Protein AF-A0A2W5X839-F1 (afdb_monomer)

Solvent-accessible surface area (backbone atoms only — not comparable to full-atom values): 5074 Å² total; per-residue (Å²): 131,63,52,69,60,53,51,35,54,75,70,71,49,52,63,56,56,50,16,57,77,70,70,45,95,39,41,64,60,49,54,31,36,62,68,68,75,38,66,35,56,64,76,57,22,49,51,47,13,64,75,47,74,58,57,38,51,31,61,78,45,29,47,74,70,56,23,54,51,50,50,58,48,51,54,52,52,51,55,49,52,54,56,53,58,66,62,72,76,112

Structure (mmCIF, N/CA/C/O backbone):
data_AF-A0A2W5X839-F1
#
_entry.id   AF-A0A2W5X839-F1
#
loop_
_atom_site.group_PDB
_atom_site.id
_atom_site.type_symbol
_atom_site.label_atom_id
_atom_site.label_alt_id
_atom_site.label_comp_id
_atom_site.label_asym_id
_atom_site.label_entity_id
_atom_site.label_seq_id
_atom_site.pdbx_PDB_ins_code
_atom_site.Cartn_x
_atom_site.Cartn_y
_atom_site.Cartn_z
_atom_site.occupancy
_atom_site.B_iso_or_equiv
_atom_site.auth_seq_id
_atom_site.auth_comp_id
_atom_site.auth_asym_id
_atom_site.auth_atom_id
_atom_site.pdbx_PDB_model_num
ATOM 1 N N . MET A 1 1 ? -4.840 12.056 -7.477 1.00 54.62 1 MET A N 1
ATOM 2 C CA . MET A 1 1 ? -4.469 10.943 -6.582 1.00 54.62 1 MET A CA 1
ATOM 3 C C . MET A 1 1 ? -5.483 10.899 -5.463 1.00 54.62 1 MET A C 1
ATOM 5 O O . MET A 1 1 ? -5.686 11.932 -4.831 1.00 54.62 1 MET A O 1
ATOM 9 N N . SER A 1 2 ? -6.144 9.760 -5.274 1.00 67.81 2 SER A N 1
ATOM 10 C CA . SER A 1 2 ? -6.951 9.502 -4.080 1.00 67.81 2 SER A CA 1
ATOM 11 C C . SER A 1 2 ? -6.006 9.302 -2.888 1.00 67.81 2 SER A C 1
ATOM 13 O O . SER A 1 2 ? -4.932 8.734 -3.055 1.00 67.81 2 SER A O 1
ATOM 15 N N . ASP A 1 3 ? -6.370 9.777 -1.697 1.00 85.69 3 ASP A N 1
ATOM 16 C CA . ASP A 1 3 ? -5.679 9.408 -0.454 1.00 85.69 3 ASP A CA 1
ATOM 17 C C . ASP A 1 3 ? -6.329 8.162 0.182 1.00 85.69 3 ASP A C 1
ATOM 19 O O . ASP A 1 3 ? -7.429 7.747 -0.199 1.00 85.69 3 ASP A O 1
ATOM 23 N N . LEU A 1 4 ? -5.668 7.552 1.173 1.00 88.56 4 LEU A N 1
ATOM 24 C CA . LEU A 1 4 ? -6.160 6.338 1.846 1.00 88.56 4 LEU A CA 1
ATOM 25 C C . LEU A 1 4 ? -7.569 6.501 2.434 1.00 88.56 4 LEU A C 1
ATOM 27 O O . LEU A 1 4 ? -8.375 5.569 2.399 1.00 88.56 4 LEU A O 1
ATOM 31 N N . ALA A 1 5 ? -7.882 7.685 2.966 1.00 90.19 5 ALA A N 1
ATOM 32 C CA . ALA A 1 5 ? -9.183 7.963 3.560 1.00 90.19 5 ALA A CA 1
ATOM 33 C C . ALA A 1 5 ? -10.288 8.037 2.494 1.00 90.19 5 ALA A C 1
ATOM 35 O O . ALA A 1 5 ? -11.411 7.582 2.732 1.00 90.19 5 ALA A O 1
ATOM 36 N N . THR A 1 6 ? -9.975 8.600 1.330 1.00 90.25 6 THR A N 1
ATOM 37 C CA . THR A 1 6 ? -10.859 8.692 0.168 1.00 90.25 6 THR A CA 1
ATOM 38 C C . THR A 1 6 ? -11.103 7.313 -0.426 1.00 90.25 6 THR A C 1
ATOM 40 O O . THR A 1 6 ? -12.264 6.932 -0.584 1.00 90.25 6 THR A O 1
ATOM 43 N N . TYR A 1 7 ? -10.045 6.523 -0.626 1.00 89.94 7 TYR A N 1
ATOM 44 C CA . TYR A 1 7 ? -10.149 5.134 -1.078 1.00 89.94 7 TYR A CA 1
ATOM 45 C C . TYR A 1 7 ? -11.002 4.291 -0.124 1.00 89.94 7 TYR A C 1
ATOM 47 O O . TYR A 1 7 ? -11.959 3.636 -0.526 1.00 89.94 7 TYR A O 1
ATOM 55 N N . ARG A 1 8 ? -10.762 4.374 1.188 1.00 91.50 8 ARG A N 1
ATOM 56 C CA . ARG A 1 8 ? -11.601 3.665 2.163 1.00 91.50 8 ARG A CA 1
ATOM 57 C C . ARG A 1 8 ? -13.086 4.015 2.023 1.00 91.50 8 ARG A C 1
ATOM 59 O O . ARG A 1 8 ? -13.946 3.136 2.120 1.00 91.50 8 ARG A O 1
ATOM 66 N N . LYS A 1 9 ? -13.392 5.307 1.870 1.00 90.88 9 LYS A N 1
ATOM 67 C CA . LYS A 1 9 ? -14.771 5.794 1.750 1.00 90.88 9 LYS A CA 1
ATOM 68 C C . LYS A 1 9 ? -15.418 5.338 0.442 1.00 90.88 9 LYS A C 1
ATOM 70 O O . LYS A 1 9 ? -16.589 4.965 0.487 1.00 90.88 9 LYS A O 1
ATOM 75 N N . SER A 1 10 ? -14.689 5.315 -0.678 1.00 90.69 10 SER A N 1
ATOM 76 C CA . SER A 1 10 ? -15.209 4.817 -1.962 1.00 90.69 10 SER A CA 1
ATOM 77 C C . SER A 1 10 ? -15.563 3.329 -1.883 1.00 90.69 10 SER A C 1
ATOM 79 O O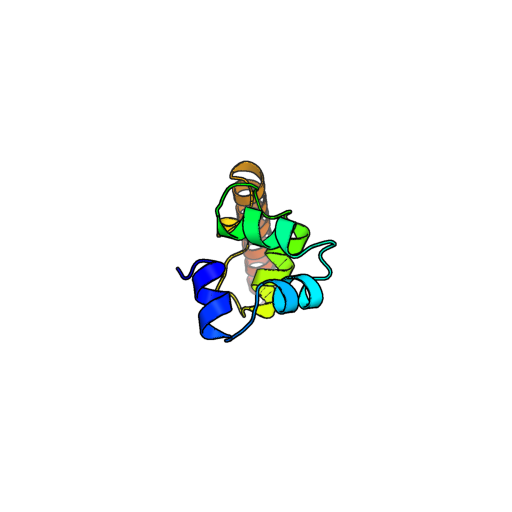 . SER A 1 10 ? -16.626 2.924 -2.348 1.00 90.69 10 SER A O 1
ATOM 81 N N . GLN A 1 11 ? -14.759 2.551 -1.155 1.00 89.12 11 GLN A N 1
ATOM 82 C CA . GLN A 1 11 ? -15.004 1.132 -0.882 1.00 89.12 11 GLN A CA 1
ATOM 83 C C . GLN A 1 11 ? -16.088 0.879 0.185 1.00 89.12 11 GLN A C 1
ATOM 85 O O . GLN A 1 11 ? -16.417 -0.268 0.481 1.00 89.12 11 GLN A O 1
ATOM 90 N N . ARG A 1 12 ? -16.657 1.934 0.794 1.00 92.50 12 ARG A N 1
ATOM 91 C CA . ARG A 1 12 ? -17.625 1.855 1.909 1.00 92.50 12 ARG A CA 1
ATOM 92 C C . ARG A 1 12 ? -17.121 1.024 3.096 1.00 92.50 12 ARG A C 1
ATOM 94 O O . ARG A 1 12 ? -17.907 0.411 3.817 1.00 92.50 12 ARG A O 1
ATOM 101 N N . LEU A 1 13 ? -15.809 1.027 3.322 1.00 89.38 13 LEU A N 1
ATOM 102 C CA . LEU A 1 13 ? -15.180 0.279 4.404 1.00 89.38 13 LEU A CA 1
ATOM 103 C C . LEU A 1 13 ? -14.991 1.150 5.650 1.00 89.38 13 LEU A C 1
ATOM 105 O O . LEU A 1 13 ? -14.693 2.349 5.604 1.00 89.38 13 LEU A O 1
ATOM 109 N N . THR A 1 14 ? -15.114 0.526 6.814 1.00 91.00 14 THR A N 1
ATOM 110 C CA . THR A 1 14 ? -14.674 1.116 8.082 1.00 91.00 14 THR A CA 1
ATOM 111 C C . THR A 1 14 ? -13.161 0.955 8.251 1.00 91.00 14 THR A C 1
ATOM 113 O O . THR A 1 14 ? -12.544 0.063 7.668 1.00 91.00 14 THR A O 1
ATOM 116 N N . GLN A 1 15 ? -12.541 1.784 9.099 1.00 89.44 15 GLN A N 1
ATOM 117 C CA . GLN A 1 15 ? -11.114 1.635 9.430 1.00 89.44 15 GLN A CA 1
ATOM 118 C C . GLN A 1 15 ? -10.806 0.259 10.043 1.00 89.44 15 GLN A C 1
ATOM 120 O O . GLN A 1 15 ? -9.735 -0.290 9.815 1.00 89.44 15 GLN A O 1
ATOM 125 N N . THR A 1 16 ? -11.742 -0.313 10.809 1.00 89.50 16 T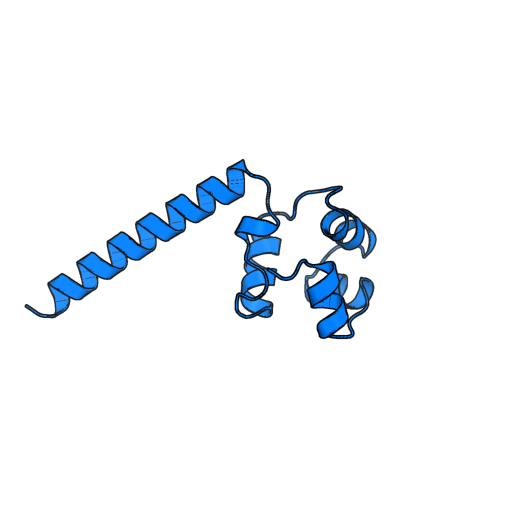HR A N 1
ATOM 126 C CA . THR A 1 16 ? -11.593 -1.649 11.402 1.00 89.50 16 THR A CA 1
ATOM 127 C C . THR A 1 16 ? -11.585 -2.739 10.334 1.00 89.50 16 THR A C 1
ATOM 129 O O . THR A 1 16 ? -10.749 -3.636 10.394 1.00 89.50 16 THR A O 1
ATOM 132 N N . GLN A 1 17 ? -12.476 -2.653 9.341 1.00 88.44 17 GLN A N 1
ATOM 133 C CA . GLN A 1 17 ? -12.518 -3.614 8.235 1.00 88.44 17 GLN A CA 1
ATOM 134 C C . GLN A 1 17 ? -11.241 -3.558 7.393 1.00 88.44 17 GLN A C 1
ATOM 136 O O . GLN A 1 17 ? -10.681 -4.607 7.093 1.00 88.44 17 GLN A O 1
ATOM 141 N N . LEU A 1 18 ? -10.730 -2.358 7.090 1.00 86.94 18 LEU A N 1
ATOM 142 C CA . LEU A 1 18 ? -9.437 -2.214 6.415 1.00 86.94 18 LEU A CA 1
ATOM 143 C C . LEU A 1 18 ? -8.292 -2.762 7.258 1.00 86.94 18 LEU A C 1
ATOM 145 O O . LEU A 1 18 ? -7.547 -3.613 6.787 1.00 86.94 18 LEU A O 1
ATOM 149 N N . ALA A 1 19 ? -8.183 -2.359 8.524 1.00 87.62 19 ALA A N 1
ATOM 150 C CA . ALA A 1 19 ? -7.141 -2.879 9.402 1.00 87.62 19 ALA A CA 1
ATOM 151 C C . ALA A 1 19 ? -7.148 -4.417 9.445 1.00 87.62 19 ALA A C 1
ATOM 153 O O . ALA A 1 19 ? -6.089 -5.031 9.361 1.00 87.62 19 ALA A O 1
ATOM 154 N N . SER A 1 20 ? -8.330 -5.039 9.481 1.00 86.38 20 SER A N 1
ATOM 155 C CA . SER A 1 20 ? -8.459 -6.495 9.414 1.00 86.38 20 SER A CA 1
ATOM 156 C C . SER A 1 20 ? -8.044 -7.073 8.056 1.00 86.38 20 SER A C 1
ATOM 158 O O . SER A 1 20 ? -7.310 -8.058 8.032 1.00 86.38 20 SER A O 1
ATOM 160 N N . ALA A 1 21 ? -8.469 -6.478 6.936 1.00 84.81 21 ALA A N 1
ATOM 161 C CA . ALA A 1 21 ? -8.123 -6.939 5.585 1.00 84.81 21 ALA A CA 1
ATOM 162 C C . ALA A 1 21 ? -6.608 -6.884 5.308 1.00 84.81 21 ALA A C 1
ATOM 164 O O . ALA A 1 21 ? -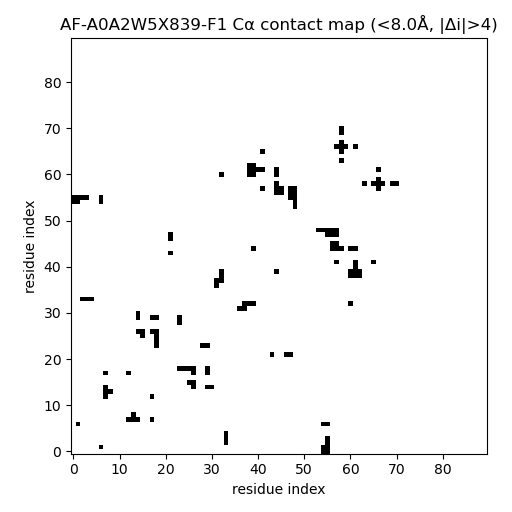6.056 -7.733 4.603 1.00 84.81 21 ALA A O 1
ATOM 165 N N . PHE A 1 22 ? -5.926 -5.912 5.915 1.00 85.31 22 PHE A N 1
ATOM 166 C CA . PHE A 1 22 ? -4.483 -5.715 5.795 1.00 85.31 22 PHE A CA 1
ATOM 167 C C . PHE A 1 22 ? -3.670 -6.351 6.937 1.00 85.31 22 PHE A C 1
ATOM 169 O O . PHE A 1 22 ? -2.449 -6.204 6.974 1.00 85.31 22 PHE A O 1
ATOM 176 N N . GLY A 1 23 ? -4.312 -7.090 7.851 1.00 83.00 23 GLY A N 1
ATOM 177 C CA . GLY A 1 23 ? -3.631 -7.820 8.927 1.00 83.00 23 GLY A CA 1
ATOM 178 C C . GLY A 1 23 ? -2.971 -6.922 9.980 1.00 83.00 23 GLY A C 1
ATOM 179 O O . GLY A 1 23 ? -1.979 -7.308 10.599 1.00 83.00 23 GLY A O 1
ATOM 180 N N . LEU A 1 24 ? -3.488 -5.710 10.181 1.00 84.88 24 LEU A N 1
ATOM 181 C CA . LEU A 1 24 ? -2.952 -4.761 11.148 1.00 84.88 24 LEU A CA 1
ATOM 182 C C . LEU A 1 24 ? -3.437 -5.064 12.561 1.00 84.88 24 LEU A C 1
ATOM 184 O O . LEU A 1 24 ? -4.612 -5.336 12.797 1.00 84.88 24 LEU A O 1
ATOM 188 N N . ARG A 1 25 ? -2.520 -4.920 13.525 1.00 75.75 25 ARG A N 1
ATOM 189 C CA . ARG A 1 25 ? -2.786 -5.143 14.956 1.00 75.75 25 ARG A CA 1
ATOM 190 C C . ARG A 1 25 ? -3.918 -4.282 15.514 1.00 75.75 25 ARG A C 1
ATOM 192 O O . ARG A 1 25 ? -4.548 -4.685 16.485 1.00 75.75 25 ARG A O 1
ATOM 199 N N . SER A 1 26 ? -4.151 -3.088 14.968 1.00 82.00 26 SER A N 1
ATOM 200 C CA . SER A 1 26 ? -5.225 -2.216 15.442 1.00 82.00 26 SER A CA 1
ATOM 201 C C . SER A 1 26 ? -5.720 -1.248 14.369 1.00 82.00 26 SER A C 1
ATOM 203 O O . SER A 1 26 ? -4.955 -0.777 13.525 1.00 82.00 26 SER A O 1
ATOM 205 N N . LYS A 1 27 ? -6.999 -0.857 14.475 1.00 87.00 27 LYS A N 1
ATOM 206 C CA . LYS A 1 27 ? -7.573 0.276 13.724 1.00 87.00 27 LYS A CA 1
ATOM 207 C C . LYS A 1 27 ? -6.811 1.583 13.991 1.00 87.00 27 LYS A C 1
ATOM 209 O O . LYS A 1 27 ? -6.801 2.474 13.149 1.00 87.00 27 LYS A O 1
ATOM 214 N N . GLY A 1 28 ? -6.211 1.711 15.180 1.00 89.31 28 GLY A N 1
ATOM 215 C CA . GLY A 1 28 ? -5.471 2.902 15.589 1.00 89.31 28 GLY A CA 1
ATOM 216 C C . GLY A 1 28 ? -4.257 3.143 14.701 1.00 89.31 28 GLY A C 1
ATOM 217 O O . GLY A 1 28 ? -4.044 4.272 14.276 1.00 89.31 28 GLY A O 1
ATOM 218 N N . HIS A 1 29 ? -3.533 2.078 14.352 1.00 87.38 29 HIS A N 1
ATOM 219 C CA . HIS A 1 29 ? -2.400 2.158 13.434 1.00 87.38 29 HIS A CA 1
ATOM 220 C C . HIS A 1 29 ? -2.842 2.660 12.050 1.00 87.38 29 HIS A C 1
ATOM 222 O O . HIS A 1 29 ? -2.300 3.639 11.552 1.00 87.38 29 HIS A O 1
ATOM 228 N N . TRP A 1 30 ? -3.918 2.095 11.489 1.00 89.94 30 TRP A N 1
ATOM 229 C CA . TRP A 1 30 ? -4.484 2.572 10.220 1.00 89.94 30 TRP A CA 1
ATOM 230 C C . TRP A 1 30 ? -4.914 4.046 10.276 1.00 89.94 30 TRP A C 1
ATOM 232 O O . TRP A 1 30 ? -4.616 4.823 9.377 1.00 89.94 30 TRP A O 1
ATOM 242 N N . SER A 1 31 ? -5.580 4.457 11.358 1.00 91.81 31 SER A N 1
ATOM 243 C CA . SER A 1 31 ? -6.023 5.844 11.551 1.00 91.81 31 SER A CA 1
ATOM 244 C C . SER A 1 31 ? -4.856 6.837 11.624 1.00 91.81 31 SER A C 1
ATOM 246 O O . SER A 1 31 ? -4.981 7.965 11.151 1.00 91.81 31 SER A O 1
ATOM 248 N N . ARG A 1 32 ? -3.712 6.437 12.196 1.00 91.38 32 ARG A N 1
ATOM 249 C CA . ARG A 1 32 ? -2.498 7.266 12.220 1.00 91.38 32 ARG A CA 1
ATOM 250 C C . ARG A 1 32 ? -1.917 7.440 10.819 1.00 91.38 32 ARG A C 1
ATOM 252 O O . ARG A 1 32 ? -1.615 8.573 10.457 1.00 91.38 32 ARG A O 1
ATOM 259 N N . ILE A 1 33 ? -1.873 6.361 10.036 1.00 90.88 33 ILE A N 1
ATOM 260 C CA . ILE A 1 33 ? -1.424 6.393 8.637 1.00 90.88 33 ILE A CA 1
ATOM 261 C C . ILE A 1 33 ? -2.346 7.281 7.788 1.00 90.88 33 ILE A C 1
ATOM 263 O O . ILE A 1 33 ? -1.867 8.186 7.115 1.00 90.88 33 ILE A O 1
ATOM 267 N N . GLU A 1 34 ? -3.673 7.117 7.879 1.00 90.38 34 GLU A N 1
ATOM 268 C CA . GLU A 1 34 ? -4.636 7.961 7.138 1.00 90.38 34 GLU A CA 1
ATOM 269 C C . GLU A 1 34 ? -4.486 9.457 7.439 1.00 90.38 34 GLU A C 1
ATOM 271 O O . GLU A 1 34 ? -4.794 10.295 6.598 1.00 90.38 34 GLU A O 1
ATOM 276 N N . ARG A 1 35 ? -4.055 9.799 8.656 1.00 89.50 35 ARG A N 1
ATOM 277 C CA . ARG A 1 35 ? -3.881 11.185 9.103 1.00 89.50 35 ARG A CA 1
ATOM 278 C C . ARG A 1 35 ? -2.474 11.730 8.848 1.00 89.50 35 ARG A C 1
ATOM 280 O O . ARG A 1 35 ? -2.208 12.855 9.262 1.00 89.50 35 ARG A O 1
ATOM 287 N N . GLY A 1 36 ? -1.580 10.939 8.250 1.00 87.38 36 GLY A N 1
ATOM 288 C CA . GLY A 1 36 ? -0.175 11.303 8.054 1.00 87.38 36 GLY A CA 1
ATOM 289 C C . GLY A 1 36 ? 0.613 11.460 9.360 1.00 87.38 36 GLY A C 1
ATOM 290 O O . GLY A 1 36 ? 1.63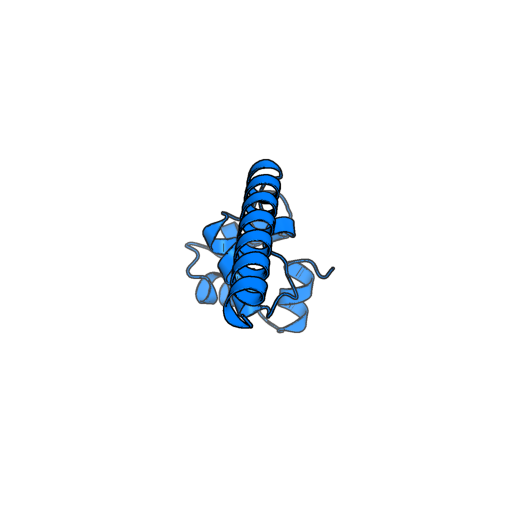6 12.130 9.383 1.00 87.38 36 GLY A O 1
ATOM 291 N N . LEU A 1 37 ? 0.132 10.882 10.467 1.00 89.44 37 LEU A N 1
ATOM 292 C CA . LEU A 1 37 ? 0.827 10.910 11.763 1.00 89.44 37 LEU A CA 1
ATOM 293 C C . LEU A 1 37 ? 1.914 9.833 11.872 1.00 89.44 37 LEU A C 1
ATOM 295 O O . LEU A 1 37 ? 2.656 9.799 12.853 1.00 89.44 37 LEU A O 1
ATOM 299 N N . GLU A 1 38 ? 1.929 8.904 10.923 1.00 89.88 38 GLU A N 1
ATOM 300 C CA . GLU A 1 38 ? 2.850 7.782 10.825 1.00 89.88 38 GLU A CA 1
AT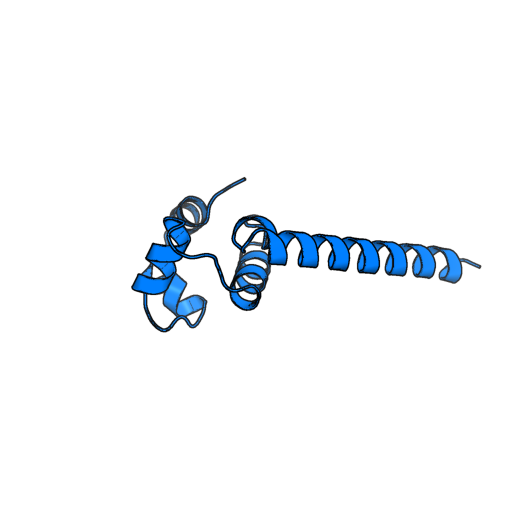OM 301 C C . GLU A 1 38 ? 2.907 7.365 9.357 1.00 89.88 38 GLU A C 1
ATOM 303 O O . GLU A 1 38 ? 1.858 7.269 8.715 1.00 89.88 38 GLU A O 1
ATOM 308 N N . ALA A 1 39 ? 4.100 7.141 8.813 1.00 87.75 39 ALA A N 1
ATOM 309 C CA . ALA A 1 39 ? 4.211 6.623 7.461 1.00 87.75 39 ALA A CA 1
ATOM 310 C C . ALA A 1 39 ? 3.754 5.167 7.379 1.00 87.75 39 ALA A C 1
ATOM 312 O O . ALA A 1 39 ? 3.857 4.385 8.328 1.00 87.75 39 ALA A O 1
ATOM 313 N N . CYS A 1 40 ? 3.254 4.790 6.207 1.00 91.88 40 CYS A N 1
ATOM 314 C CA . CYS A 1 40 ? 2.892 3.418 5.920 1.00 91.88 40 CYS A CA 1
ATOM 315 C C . CYS A 1 40 ? 4.171 2.575 5.789 1.00 91.88 40 CYS A C 1
ATOM 317 O O . CYS A 1 40 ? 5.023 2.900 4.962 1.00 91.88 40 CYS A O 1
ATOM 319 N N . PRO A 1 41 ? 4.322 1.466 6.534 1.00 92.31 41 PRO A N 1
ATOM 320 C CA . PRO A 1 41 ? 5.432 0.549 6.306 1.00 92.31 41 PRO A CA 1
ATOM 321 C C . PRO A 1 41 ? 5.433 0.049 4.856 1.00 92.31 41 PRO A C 1
ATOM 323 O O . PRO A 1 41 ? 4.393 -0.374 4.353 1.00 92.31 41 PRO A O 1
ATOM 326 N N . MET A 1 42 ? 6.595 0.007 4.200 1.00 93.56 42 MET A N 1
ATOM 327 C CA . MET A 1 42 ? 6.719 -0.331 2.771 1.00 93.56 42 MET A CA 1
ATOM 328 C C . MET A 1 42 ? 5.980 -1.616 2.355 1.00 93.56 42 MET A C 1
ATOM 330 O O . MET A 1 42 ? 5.290 -1.642 1.339 1.00 93.56 42 MET A O 1
ATOM 334 N N . LYS A 1 43 ? 6.043 -2.679 3.168 1.00 92.94 43 LYS A N 1
ATOM 335 C CA . LYS A 1 43 ? 5.310 -3.931 2.899 1.00 92.94 43 LYS A CA 1
ATOM 336 C C . LYS A 1 43 ? 3.788 -3.737 2.870 1.00 92.94 43 LYS A C 1
ATOM 338 O O . LYS A 1 43 ? 3.100 -4.399 2.098 1.00 92.94 43 LYS A O 1
ATOM 343 N N . LEU A 1 44 ? 3.263 -2.879 3.743 1.00 92.75 44 LEU A N 1
ATOM 344 C CA . LEU A 1 44 ? 1.843 -2.548 3.777 1.00 92.75 44 LEU A CA 1
ATOM 345 C C . LEU A 1 44 ? 1.469 -1.685 2.568 1.00 92.75 44 LEU A C 1
ATOM 347 O O . LEU A 1 44 ? 0.462 -1.972 1.934 1.00 92.75 44 LEU A O 1
ATOM 351 N N . ALA A 1 45 ? 2.298 -0.700 2.222 1.00 93.94 45 ALA A N 1
ATOM 352 C CA . ALA A 1 45 ? 2.081 0.182 1.079 1.00 93.94 45 ALA A CA 1
ATOM 353 C C . ALA A 1 45 ? 1.975 -0.587 -0.247 1.00 93.94 45 ALA A C 1
ATOM 355 O O . ALA A 1 45 ? 1.012 -0.395 -0.980 1.00 93.94 45 ALA A O 1
ATOM 356 N N . LEU A 1 46 ? 2.892 -1.528 -0.502 1.00 94.50 46 LEU A N 1
ATOM 357 C CA . LEU A 1 46 ? 2.843 -2.391 -1.692 1.00 94.50 46 LEU A CA 1
ATOM 358 C C . LEU A 1 46 ? 1.566 -3.238 -1.740 1.00 94.50 46 LEU A C 1
ATOM 360 O O . LEU A 1 46 ? 0.935 -3.373 -2.780 1.00 94.50 46 LEU A O 1
ATOM 364 N N . ARG A 1 47 ? 1.133 -3.771 -0.592 1.00 93.38 47 ARG A N 1
ATOM 365 C CA . ARG A 1 47 ? -0.110 -4.547 -0.519 1.00 93.38 47 ARG A CA 1
ATOM 366 C C . ARG A 1 47 ? -1.351 -3.681 -0.738 1.00 93.38 47 ARG A C 1
ATOM 368 O O . ARG A 1 47 ? -2.346 -4.178 -1.257 1.00 93.38 47 ARG A O 1
ATOM 375 N N . ILE A 1 48 ? -1.327 -2.427 -0.290 1.00 91.88 48 ILE A N 1
ATOM 376 C CA . ILE A 1 48 ? -2.400 -1.466 -0.562 1.00 91.88 48 ILE A CA 1
ATOM 377 C C . ILE A 1 48 ? -2.464 -1.193 -2.062 1.00 91.88 48 ILE A C 1
ATOM 379 O O . ILE A 1 48 ? -3.554 -1.275 -2.619 1.00 91.88 48 ILE A O 1
ATOM 383 N N . GLU A 1 49 ? -1.321 -0.934 -2.699 1.00 94.31 49 GLU A N 1
ATOM 384 C CA . GLU A 1 49 ? -1.237 -0.698 -4.141 1.00 94.31 49 GLU A CA 1
ATOM 385 C C . GLU A 1 49 ? -1.828 -1.867 -4.934 1.00 94.31 49 GLU A C 1
ATOM 387 O O . GLU A 1 49 ? -2.762 -1.640 -5.702 1.00 94.31 49 GLU A O 1
ATOM 392 N N . ASP A 1 50 ? -1.408 -3.104 -4.639 1.00 92.94 50 ASP A N 1
ATOM 393 C CA . ASP A 1 50 ? -1.939 -4.327 -5.263 1.00 92.94 50 ASP A CA 1
ATOM 394 C C . ASP A 1 50 ? -3.464 -4.458 -5.106 1.00 92.94 50 ASP A C 1
ATOM 396 O O . ASP A 1 50 ? -4.178 -4.756 -6.059 1.00 92.94 50 ASP A O 1
ATOM 400 N N . VAL A 1 51 ? -3.992 -4.250 -3.894 1.00 90.25 51 VAL A N 1
ATOM 401 C CA . VAL A 1 51 ? -5.436 -4.396 -3.621 1.00 90.25 51 VAL A CA 1
ATOM 402 C C . VAL A 1 51 ? -6.250 -3.263 -4.245 1.00 90.25 51 VAL A C 1
ATOM 404 O O . VAL A 1 51 ? -7.418 -3.461 -4.572 1.00 90.25 51 VAL A O 1
ATOM 407 N N . SER A 1 52 ? -5.652 -2.081 -4.380 1.00 90.19 52 SER A N 1
ATOM 408 C CA . SER A 1 52 ? -6.280 -0.906 -4.989 1.00 90.19 52 SER A CA 1
ATOM 409 C C . SER A 1 52 ? -6.121 -0.842 -6.508 1.00 90.19 52 SER A C 1
ATOM 411 O O . SER A 1 52 ? -6.568 0.133 -7.104 1.00 90.19 52 SER A O 1
ATOM 413 N N . ASP A 1 53 ? -5.470 -1.837 -7.122 1.00 91.12 53 ASP A N 1
ATOM 414 C CA . ASP A 1 53 ? -5.150 -1.866 -8.555 1.00 91.12 53 ASP A CA 1
ATOM 415 C C . ASP A 1 53 ? -4.456 -0.571 -9.027 1.00 91.12 53 ASP A C 1
ATOM 417 O O . ASP A 1 53 ? -4.789 0.028 -10.048 1.00 91.12 53 ASP A O 1
ATOM 421 N N . GLY A 1 54 ? -3.520 -0.075 -8.210 1.00 91.38 54 GLY A N 1
ATOM 422 C CA . GLY A 1 54 ? -2.768 1.150 -8.489 1.00 91.38 54 GLY A CA 1
ATOM 423 C C . GLY A 1 54 ? -3.505 2.468 -8.213 1.00 91.38 54 GLY A C 1
ATOM 424 O O . GLY A 1 54 ? -2.924 3.530 -8.443 1.00 91.38 54 GLY A O 1
ATOM 425 N N . GLU A 1 55 ? -4.739 2.459 -7.686 1.00 91.19 55 GLU A N 1
ATOM 426 C CA . GLU A 1 55 ? -5.424 3.705 -7.290 1.00 91.19 55 GLU A CA 1
ATOM 427 C C . GLU A 1 55 ? -4.644 4.448 -6.187 1.00 91.19 55 GLU A C 1
ATOM 429 O O . GLU A 1 55 ? -4.568 5.683 -6.190 1.00 91.19 55 GLU A O 1
ATOM 434 N N . ILE A 1 56 ? -4.031 3.693 -5.267 1.00 92.12 56 ILE A N 1
ATOM 435 C CA . ILE A 1 56 ? -3.122 4.198 -4.236 1.00 92.12 56 ILE A CA 1
ATOM 436 C C . ILE A 1 56 ? -1.716 3.661 -4.500 1.00 92.12 56 ILE A C 1
ATOM 438 O O . ILE A 1 56 ? -1.417 2.508 -4.209 1.00 92.12 56 ILE A O 1
ATOM 442 N N . LEU A 1 57 ? -0.827 4.520 -4.993 1.00 94.00 57 LEU A N 1
ATOM 443 C CA . LEU A 1 57 ? 0.571 4.155 -5.229 1.00 94.00 57 LEU A CA 1
ATOM 444 C C . LEU A 1 57 ? 1.322 3.994 -3.903 1.00 94.00 57 LEU A C 1
ATOM 446 O O . LEU A 1 57 ? 1.242 4.879 -3.043 1.00 94.00 57 LEU A O 1
ATOM 450 N N . ALA A 1 58 ? 2.126 2.939 -3.750 1.00 94.38 58 ALA A N 1
ATOM 451 C CA . ALA A 1 58 ? 2.916 2.717 -2.541 1.00 94.38 58 ALA A CA 1
ATOM 452 C C . ALA A 1 58 ? 3.856 3.896 -2.253 1.00 94.38 58 ALA A C 1
ATOM 454 O O . ALA A 1 58 ? 4.000 4.314 -1.105 1.00 94.38 58 ALA A O 1
ATOM 455 N N . THR A 1 59 ? 4.423 4.502 -3.299 1.00 95.25 59 THR A N 1
ATOM 456 C CA . THR A 1 59 ? 5.302 5.682 -3.210 1.00 95.25 59 THR A CA 1
ATOM 457 C C . THR A 1 59 ? 4.626 6.920 -2.614 1.00 95.25 59 THR A C 1
ATOM 459 O O . THR A 1 59 ? 5.324 7.834 -2.185 1.00 95.25 59 THR A O 1
ATOM 462 N N . SER A 1 60 ? 3.290 6.964 -2.558 1.00 92.31 60 SER A N 1
ATOM 463 C CA . SER A 1 60 ? 2.528 8.098 -2.015 1.00 92.31 60 SER A CA 1
ATOM 464 C C . SER A 1 60 ? 2.240 8.005 -0.512 1.00 92.31 60 SER A C 1
ATOM 466 O O . SER A 1 60 ? 1.805 8.990 0.082 1.00 92.31 60 SER A O 1
ATOM 468 N N . VAL A 1 61 ? 2.463 6.838 0.107 1.00 92.12 61 VAL A N 1
ATOM 469 C CA . VAL A 1 61 ? 2.077 6.570 1.507 1.00 92.12 61 VAL A CA 1
ATOM 470 C C . VAL A 1 61 ? 3.240 6.144 2.409 1.00 92.12 61 VAL A C 1
ATOM 472 O O . VAL A 1 61 ? 3.060 6.059 3.624 1.00 92.12 61 VAL A O 1
ATOM 475 N N . VAL A 1 62 ? 4.415 5.870 1.843 1.00 94.81 62 VAL A N 1
ATOM 476 C CA . VAL A 1 62 ? 5.652 5.548 2.581 1.00 94.81 62 VAL A CA 1
ATOM 477 C C . VAL A 1 62 ? 6.456 6.808 2.925 1.00 94.81 62 VAL A C 1
ATOM 479 O O . VAL A 1 62 ? 6.144 7.902 2.456 1.00 94.81 62 VAL A O 1
ATOM 482 N N . GLU A 1 63 ? 7.519 6.656 3.719 1.00 94.44 63 GLU A N 1
ATOM 483 C CA . GLU A 1 63 ? 8.489 7.733 3.953 1.00 94.44 63 GLU A CA 1
ATOM 484 C C . GLU A 1 63 ? 9.200 8.154 2.649 1.00 94.44 63 GLU A C 1
ATOM 486 O O . GLU A 1 63 ? 9.415 7.318 1.764 1.00 94.44 63 GLU A O 1
ATOM 491 N N . PRO A 1 64 ? 9.651 9.418 2.520 1.00 93.62 64 PRO A N 1
ATOM 492 C CA . PRO A 1 64 ? 10.314 9.904 1.308 1.00 93.62 64 PRO A CA 1
ATOM 493 C C . PRO A 1 64 ? 11.539 9.085 0.875 1.00 93.62 64 PRO A C 1
ATOM 495 O O . PRO A 1 64 ? 11.796 8.948 -0.322 1.00 93.62 64 PRO A O 1
ATOM 498 N N . GLU A 1 65 ? 12.303 8.544 1.826 1.00 95.56 65 GLU A N 1
ATOM 499 C CA . GLU A 1 65 ? 13.477 7.707 1.543 1.00 95.56 65 GLU A CA 1
ATOM 500 C C . GLU A 1 65 ? 13.079 6.366 0.907 1.00 95.56 65 GLU A C 1
ATOM 502 O O . GLU A 1 65 ? 13.655 5.961 -0.108 1.00 95.56 65 GLU A O 1
ATOM 507 N N . ASP A 1 66 ? 12.038 5.723 1.440 1.00 95.88 66 ASP A N 1
ATOM 508 C CA . ASP A 1 66 ? 11.477 4.485 0.893 1.00 95.88 66 ASP A CA 1
ATOM 509 C C . ASP A 1 66 ? 10.833 4.727 -0.479 1.00 95.88 66 ASP A C 1
ATOM 511 O O . ASP A 1 66 ? 11.013 3.926 -1.398 1.00 95.88 66 ASP A O 1
ATOM 515 N N . ALA A 1 67 ? 10.142 5.857 -0.663 1.00 95.31 67 ALA A N 1
ATOM 516 C CA . ALA A 1 67 ? 9.565 6.233 -1.954 1.00 95.31 67 ALA A CA 1
ATOM 517 C C . ALA A 1 67 ? 10.652 6.363 -3.032 1.00 95.31 67 ALA A C 1
ATOM 519 O O . ALA A 1 67 ? 10.520 5.811 -4.125 1.00 95.31 67 ALA A O 1
ATOM 520 N N . GLN A 1 68 ? 11.765 7.036 -2.718 1.00 96.94 68 GLN A N 1
ATOM 521 C CA . GLN A 1 68 ? 12.909 7.143 -3.629 1.00 96.94 68 GLN A CA 1
ATOM 522 C C . GLN A 1 68 ? 13.525 5.776 -3.943 1.00 96.94 68 GLN A C 1
ATOM 524 O O . GLN A 1 68 ? 13.911 5.518 -5.088 1.00 96.94 68 GLN A O 1
ATOM 529 N N . LEU A 1 69 ? 13.629 4.897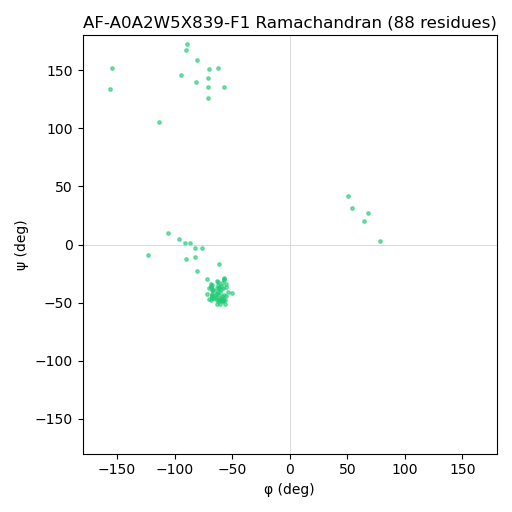 -2.943 1.00 96.38 69 LEU A N 1
ATOM 530 C CA . LEU A 1 69 ? 14.151 3.547 -3.127 1.00 96.38 69 LEU A CA 1
ATOM 531 C C . LEU A 1 69 ? 13.258 2.718 -4.063 1.00 96.38 69 LEU A C 1
ATOM 533 O O . LEU A 1 69 ? 13.783 2.075 -4.978 1.00 96.38 69 LEU A O 1
ATOM 537 N N . LEU A 1 70 ? 11.937 2.769 -3.872 1.00 95.44 70 LEU A N 1
ATOM 538 C CA . LEU A 1 70 ? 10.953 2.094 -4.721 1.00 95.44 70 LEU A CA 1
ATOM 539 C C . LEU A 1 70 ? 11.024 2.588 -6.168 1.00 95.44 70 LEU A C 1
ATOM 541 O O . LEU A 1 70 ? 11.133 1.764 -7.075 1.00 95.44 70 LEU A O 1
ATOM 545 N N . THR A 1 71 ? 11.071 3.904 -6.391 1.00 95.69 71 THR A N 1
ATOM 546 C CA . THR A 1 71 ? 11.214 4.480 -7.739 1.00 95.69 71 THR A CA 1
ATOM 547 C C . THR A 1 71 ? 12.481 3.975 -8.429 1.00 95.69 71 THR A C 1
ATOM 549 O O . THR A 1 71 ? 12.420 3.437 -9.531 1.00 95.69 71 THR A O 1
ATOM 552 N N . ARG A 1 72 ? 13.636 4.016 -7.748 1.00 97.44 72 ARG A N 1
ATOM 553 C CA . ARG A 1 72 ? 14.899 3.493 -8.307 1.00 97.44 72 ARG A CA 1
ATOM 554 C C . ARG A 1 72 ? 14.855 1.991 -8.581 1.00 97.44 72 ARG A C 1
ATOM 556 O O . ARG A 1 72 ? 15.591 1.492 -9.436 1.00 97.44 72 ARG A O 1
ATOM 563 N N . TYR A 1 73 ? 14.098 1.231 -7.794 1.00 95.69 73 TYR A N 1
ATOM 564 C CA . TYR A 1 73 ? 13.912 -0.195 -8.037 1.00 95.69 73 TYR A CA 1
ATOM 565 C C . TYR A 1 73 ? 13.051 -0.428 -9.284 1.00 95.69 73 TYR A C 1
ATOM 567 O O . TYR A 1 73 ? 13.463 -1.194 -10.157 1.00 95.69 73 TYR A O 1
ATOM 575 N N . ALA A 1 74 ? 11.929 0.287 -9.405 1.00 94.12 74 ALA A N 1
ATOM 576 C CA . ALA A 1 74 ? 11.037 0.235 -10.558 1.00 94.12 74 ALA A CA 1
ATOM 577 C C . ALA A 1 74 ? 11.761 0.626 -11.857 1.00 94.12 74 ALA A C 1
ATOM 579 O O . ALA A 1 74 ? 11.743 -0.146 -12.814 1.00 94.12 74 ALA A O 1
ATOM 580 N N . ASP A 1 75 ? 12.504 1.736 -11.862 1.00 96.38 75 ASP A N 1
ATOM 581 C CA . ASP A 1 75 ? 13.275 2.193 -13.027 1.00 96.38 75 ASP A CA 1
ATOM 582 C C . ASP A 1 75 ? 14.271 1.128 -13.505 1.00 96.38 75 ASP A C 1
ATOM 584 O O . ASP A 1 75 ? 14.387 0.837 -14.699 1.00 96.38 75 ASP A O 1
ATOM 588 N N . ARG A 1 76 ? 14.980 0.485 -12.566 1.00 97.19 76 ARG A N 1
ATOM 589 C CA . ARG A 1 76 ? 15.930 -0.591 -12.885 1.00 97.19 76 ARG A CA 1
ATOM 590 C C . ARG A 1 76 ? 15.232 -1.835 -13.428 1.00 97.19 76 ARG A C 1
ATOM 592 O O . ARG A 1 76 ? 15.770 -2.466 -14.341 1.00 97.19 76 ARG A O 1
ATOM 599 N N . ALA A 1 77 ? 14.073 -2.193 -12.879 1.00 95.75 77 ALA A N 1
ATOM 600 C CA . ALA A 1 77 ? 13.281 -3.328 -13.342 1.00 95.75 77 ALA A CA 1
ATOM 601 C C . ALA A 1 77 ? 12.753 -3.093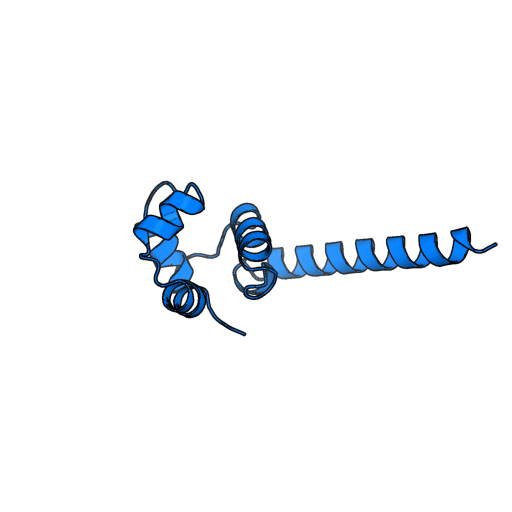 -14.765 1.00 95.75 77 ALA A C 1
ATOM 603 O O . ALA A 1 77 ? 12.942 -3.951 -15.628 1.00 95.75 77 ALA A O 1
ATOM 604 N N . ILE A 1 78 ? 12.202 -1.905 -15.035 1.00 95.50 78 ILE A N 1
ATOM 605 C CA . ILE A 1 78 ? 11.725 -1.493 -16.362 1.00 95.50 78 ILE A CA 1
ATOM 606 C C . ILE A 1 78 ? 12.879 -1.504 -17.365 1.00 95.50 78 ILE A C 1
ATOM 608 O O . ILE A 1 78 ? 12.790 -2.158 -18.402 1.00 95.50 78 ILE A O 1
ATOM 612 N N . ALA A 1 79 ? 14.005 -0.863 -17.038 1.00 95.44 79 ALA A N 1
ATOM 613 C CA . ALA A 1 79 ? 15.164 -0.826 -17.925 1.00 95.44 79 ALA A CA 1
ATOM 614 C C . ALA A 1 79 ? 15.700 -2.235 -18.238 1.00 95.44 79 ALA A C 1
ATOM 616 O O . ALA A 1 79 ? 16.163 -2.494 -19.348 1.00 95.44 79 ALA A O 1
ATOM 617 N N . ARG A 1 80 ? 15.646 -3.164 -17.273 1.00 95.75 80 ARG A N 1
ATOM 618 C CA . ARG A 1 80 ? 16.007 -4.570 -17.497 1.00 95.75 80 ARG A CA 1
ATOM 619 C C . ARG A 1 80 ? 15.012 -5.269 -18.424 1.00 95.75 80 ARG A C 1
ATOM 621 O O . ARG A 1 80 ? 15.460 -5.959 -19.333 1.00 95.75 80 ARG A O 1
ATOM 628 N N . ALA A 1 81 ? 13.712 -5.086 -18.207 1.00 94.31 81 ALA A N 1
ATOM 629 C CA . ALA A 1 81 ? 12.667 -5.697 -19.025 1.00 94.31 81 ALA A CA 1
ATOM 630 C C . ALA A 1 81 ? 12.733 -5.232 -20.489 1.00 94.31 81 ALA A C 1
ATOM 632 O O . ALA A 1 81 ? 12.678 -6.065 -21.391 1.00 94.31 81 ALA A O 1
ATOM 633 N N . LEU A 1 82 ? 12.939 -3.931 -20.723 1.00 94.62 82 LEU A N 1
ATOM 634 C CA . LEU A 1 82 ? 13.079 -3.360 -22.067 1.00 94.62 82 LEU A CA 1
ATOM 635 C C . LEU A 1 82 ? 14.272 -3.962 -22.822 1.00 94.62 82 LEU A C 1
ATOM 637 O O . LEU A 1 82 ? 14.104 -4.451 -23.936 1.00 94.62 82 LEU A O 1
ATOM 641 N N . ARG A 1 83 ? 15.447 -4.048 -22.181 1.00 93.94 83 ARG A N 1
ATOM 642 C CA . ARG A 1 83 ? 16.628 -4.693 -22.786 1.00 93.94 83 ARG A CA 1
ATOM 643 C C . ARG A 1 83 ? 16.388 -6.163 -23.135 1.00 93.94 83 ARG A C 1
ATOM 645 O O . ARG A 1 83 ? 16.873 -6.640 -24.154 1.00 93.94 83 ARG A O 1
ATOM 652 N N . SER A 1 84 ? 15.657 -6.897 -22.294 1.00 90.19 84 SER A N 1
ATOM 653 C CA . SER A 1 84 ? 15.313 -8.296 -22.576 1.00 90.19 84 SER A CA 1
ATOM 654 C C . SER A 1 84 ? 14.345 -8.437 -23.756 1.00 90.19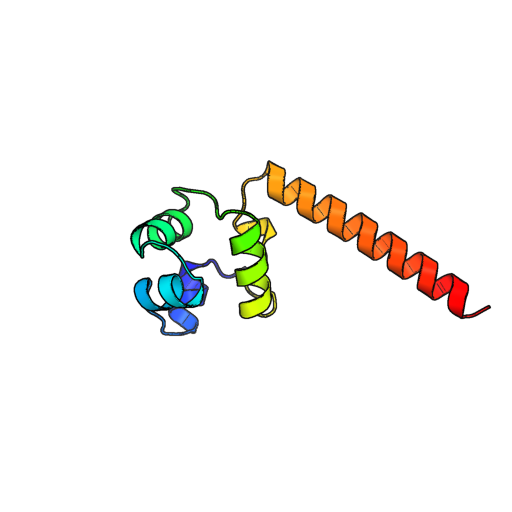 84 SER A C 1
ATOM 656 O O . SER A 1 84 ? 14.476 -9.384 -24.527 1.00 90.19 84 SER A O 1
ATOM 658 N N . ALA A 1 85 ? 13.407 -7.502 -23.929 1.00 89.62 85 ALA A N 1
ATOM 659 C CA . ALA A 1 85 ? 12.466 -7.510 -25.049 1.00 89.62 85 ALA A CA 1
ATOM 660 C C . ALA A 1 85 ? 13.151 -7.239 -26.403 1.00 89.62 85 ALA A C 1
ATOM 662 O O . ALA A 1 85 ? 12.793 -7.862 -27.404 1.00 89.62 85 ALA A O 1
ATOM 663 N N . GLU A 1 86 ? 14.161 -6.364 -26.421 1.00 86.56 86 GLU A N 1
ATOM 664 C CA . GLU A 1 86 ? 14.971 -6.048 -27.608 1.00 86.56 86 GLU A CA 1
ATOM 665 C C . GLU A 1 86 ? 15.837 -7.236 -28.061 1.00 86.56 86 GLU A C 1
ATOM 667 O O . GLU A 1 86 ? 16.018 -7.453 -29.255 1.00 86.56 86 GLU A O 1
ATOM 672 N N . GLN A 1 87 ? 16.340 -8.040 -27.119 1.00 80.12 87 GLN A N 1
ATOM 673 C CA . GLN A 1 87 ? 17.192 -9.201 -27.413 1.00 80.12 87 GLN A CA 1
ATOM 674 C C . GLN A 1 87 ? 16.412 -10.450 -27.854 1.00 80.12 87 GLN A C 1
ATOM 676 O O . GLN A 1 87 ? 16.982 -11.316 -28.508 1.00 80.12 87 GLN A O 1
ATOM 681 N N . GLY A 1 88 ? 15.126 -10.562 -27.505 1.00 65.69 88 GLY A N 1
ATOM 682 C CA . GLY A 1 88 ? 14.279 -11.712 -27.855 1.00 65.69 88 GLY A CA 1
ATOM 683 C C . GLY A 1 88 ? 13.663 -11.675 -29.261 1.00 65.69 88 GLY A C 1
ATOM 684 O O . GLY A 1 88 ? 12.970 -12.617 -29.628 1.00 65.69 88 GLY A O 1
ATOM 685 N N . HIS A 1 89 ? 13.885 -10.601 -30.025 1.00 55.88 89 HIS A N 1
ATOM 686 C CA . HIS A 1 89 ? 13.400 -10.427 -31.404 1.00 55.88 89 HIS A CA 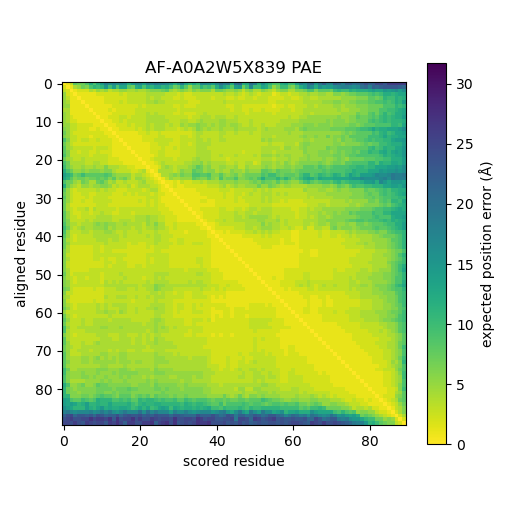1
ATOM 687 C C . HIS A 1 89 ? 14.508 -10.580 -32.468 1.00 55.88 89 HIS A C 1
ATOM 689 O O . HIS A 1 89 ? 14.271 -10.259 -33.633 1.00 55.88 89 HIS A O 1
ATOM 695 N N . ALA A 1 90 ? 15.703 -11.034 -32.070 1.00 48.56 90 ALA A N 1
ATOM 696 C CA . ALA A 1 90 ? 16.852 -11.266 -32.949 1.00 48.56 90 ALA A CA 1
ATOM 697 C C . ALA A 1 90 ? 16.984 -12.738 -33.362 1.00 48.56 90 ALA A C 1
ATOM 699 O O . ALA A 1 90 ? 16.742 -13.617 -32.504 1.00 48.56 90 ALA A O 1
#

Radius of gyration: 16.01 Å; Cα contacts (8 Å, |Δi|>4): 76; chains: 1; bounding box: 35×23×48 Å

Sequence (90 aa):
MSDLATYRKSQRLTQTQLASAFGLRSKGHWSRIERGLEACPMKLALRIEDVSDGEILATSVVEPEDAQLLTRYADRAIARALRSAEQGHA

pLDDT: mean 89.38, std 8.6, range [48.56, 97.44]

Organism: NCBI:txid88688

Secondary structure (DSSP, 8-state):
---HHHHHHHTT--HHHHHHHTT-S-HHHHHHHHTTSSPPPHHHHHHHHHHTTTSS-GGGTS-HHHHHHHHHHHHHHHHHHHHHHHHTT-

Nearest PDB structures (foldseek):
  8c7k-assembly1_A  TM=6.987E-01  e=1.341E-01  Escherichia coli O157:H7
  7vjo-assembly1_B  TM=6.599E-01  e=1.651E+00  Pectobacterium phage ZF40
  6xgt-assembly1_E  TM=6.080E-01  e=9.995E-01  Thermomyces lanuginosus
  5jub-assembly1_B  TM=7.328E-01  e=5.796E+00  Streptococcus thermophilus LMD-9
  6hu8-assembly1_A  TM=7.536E-01  e=6.571E+00  Streptococcus vestibularis F0396

InterPro domains:
  IPR001387 Cro/C1-type, helix-turn-helix domain [cd00093] (4-51)
  IPR010982 Lambda repressor-like, DNA-binding domain superfamily [G3DSA:1.10.260.40] (2-56)
  IPR010982 Lambda repressor-like, DNA-binding domain superfamily [SSF47413] (4-53)

Mean predicted aligned error: 4.89 Å

Foldseek 3Di:
DDAPVRVCVVVVHDLQRVCVVLVHPDSVVSVCLSVVVDADDLVSLVVCCVVSVNPRHSLVRHDVVVSVVVVVVVVVVVVVVVVVVVVVVD